Protein AF-A0A9D2PQE5-F1 (afdb_monomer_lite)

Radius of gyration: 21.42 Å; chains: 1; bounding box: 55×35×52 Å

pLDDT: mean 77.92, std 16.73, range [38.91, 97.19]

Foldseek 3Di:
DDWAQQCVPRDIDDDDDDDPDDDPVVVVVRVVVVVVVRVVRNDDPPQLQFDWLQVLLVVVLVVCVVPDDPVVSVVLVVLSVVLCVLLPGGHGPNPDDLVSLVVSLVVVVDDPVVSVVNLVSVVVSNCVRNPPPPCPPSPVVSVPD

InterPro domains:
  IPR011010 DNA breaking-rejoining enzyme, catalytic core [SSF56349] (51-130)

Structure (mmCIF, N/CA/C/O backbone):
data_AF-A0A9D2PQE5-F1
#
_entry.id   AF-A0A9D2PQE5-F1
#
loop_
_atom_site.group_PDB
_atom_site.id
_atom_site.type_symbol
_atom_site.label_atom_id
_atom_site.label_alt_id
_atom_site.label_comp_id
_atom_site.label_asym_id
_atom_site.label_entity_id
_atom_site.label_seq_id
_atom_site.pdbx_PDB_ins_code
_atom_site.Cartn_x
_atom_site.Cartn_y
_atom_site.Cartn_z
_atom_site.occupancy
_atom_site.B_iso_or_equiv
_atom_site.auth_seq_id
_atom_site.auth_comp_id
_atom_site.auth_asym_id
_atom_site.auth_atom_id
_atom_site.pdbx_PDB_model_num
ATOM 1 N N . MET A 1 1 ? -22.478 6.968 32.342 1.00 55.53 1 MET A N 1
ATOM 2 C CA . MET A 1 1 ? -21.047 6.971 31.974 1.00 55.53 1 MET A CA 1
ATOM 3 C C . MET A 1 1 ? -20.654 5.527 31.830 1.00 55.53 1 MET A C 1
ATOM 5 O O . MET A 1 1 ? -20.884 4.786 32.776 1.00 55.53 1 MET A O 1
ATOM 9 N N . GLU A 1 2 ? -20.107 5.141 30.687 1.00 69.50 2 GLU A N 1
ATOM 10 C CA . GLU A 1 2 ? -19.635 3.769 30.481 1.00 69.50 2 GLU A CA 1
ATOM 11 C C . GLU A 1 2 ? -18.152 3.778 30.116 1.00 69.50 2 GLU A C 1
ATOM 13 O O . GLU A 1 2 ? -17.585 4.813 29.739 1.00 69.50 2 GLU A O 1
ATOM 18 N N . GLN A 1 3 ? -17.516 2.631 30.328 1.00 75.62 3 GLN A N 1
ATOM 19 C CA . GLN A 1 3 ? -16.095 2.412 30.098 1.00 75.62 3 GLN A CA 1
ATOM 20 C C . GLN A 1 3 ? -15.921 1.506 28.883 1.00 75.62 3 GLN A C 1
ATOM 22 O O . GLN A 1 3 ? -16.712 0.589 28.680 1.00 75.62 3 GLN A O 1
ATOM 27 N N . TYR A 1 4 ? -14.886 1.765 28.094 1.00 71.56 4 TYR A N 1
ATOM 28 C CA . TYR A 1 4 ? -14.466 0.905 26.998 1.00 71.56 4 TYR A CA 1
ATOM 29 C C . TYR A 1 4 ? -12.956 0.708 27.060 1.00 71.56 4 TYR A C 1
ATOM 31 O O . TYR A 1 4 ? -12.214 1.621 27.437 1.00 71.56 4 TYR A O 1
ATOM 39 N N . GLU A 1 5 ? -12.507 -0.474 26.657 1.00 73.88 5 GLU A N 1
ATOM 40 C CA . GLU A 1 5 ? -11.096 -0.737 26.437 1.00 73.88 5 GLU A CA 1
ATOM 41 C C . GLU A 1 5 ? -10.679 -0.130 25.097 1.00 73.88 5 GLU A C 1
ATOM 43 O O . GLU A 1 5 ? -11.280 -0.392 24.055 1.00 73.88 5 GLU A O 1
ATOM 48 N N . ASP A 1 6 ? -9.677 0.742 25.131 1.00 69.31 6 ASP A N 1
ATOM 49 C CA . ASP A 1 6 ? -9.110 1.334 23.931 1.00 69.31 6 ASP A CA 1
ATOM 50 C C . ASP A 1 6 ? -8.321 0.282 23.155 1.00 69.31 6 ASP A C 1
ATOM 52 O O . ASP A 1 6 ? -7.279 -0.178 23.620 1.00 69.31 6 ASP A O 1
ATOM 56 N N . TYR A 1 7 ? -8.787 -0.051 21.955 1.00 55.91 7 TYR A N 1
ATOM 57 C CA . TYR A 1 7 ? -8.196 -1.111 21.142 1.00 55.91 7 TYR A CA 1
ATOM 58 C C . TYR A 1 7 ? -6.689 -0.928 20.874 1.00 55.91 7 TYR A C 1
ATOM 60 O O . TYR A 1 7 ? -5.929 -1.892 20.841 1.00 55.91 7 TYR A O 1
ATOM 68 N N . MET A 1 8 ? -6.234 0.313 20.680 1.00 43.59 8 MET A N 1
ATOM 69 C CA . MET A 1 8 ? -4.842 0.599 20.316 1.00 43.59 8 MET A CA 1
ATOM 70 C C . MET A 1 8 ? -3.889 0.534 21.511 1.00 43.59 8 MET A C 1
ATOM 72 O O . MET A 1 8 ? -2.680 0.403 21.325 1.00 43.59 8 MET A O 1
ATOM 76 N N . THR A 1 9 ? -4.401 0.694 22.733 1.00 67.06 9 THR A N 1
ATOM 77 C CA . THR A 1 9 ? -3.567 0.852 23.934 1.00 67.06 9 THR A CA 1
ATOM 78 C C . THR A 1 9 ? -3.876 -0.140 25.051 1.00 67.06 9 THR A C 1
ATOM 80 O O . THR A 1 9 ? -3.124 -0.170 26.025 1.00 67.06 9 THR A O 1
ATOM 83 N N . GLY A 1 10 ? -4.963 -0.913 24.955 1.00 66.38 10 GLY A N 1
ATOM 84 C CA . GLY A 1 10 ? -5.454 -1.817 26.005 1.00 66.38 10 GLY A CA 1
ATOM 85 C C . GLY A 1 10 ? -5.877 -1.096 27.292 1.00 66.38 10 GLY A C 1
ATOM 86 O O . GLY A 1 10 ? -6.065 -1.712 28.338 1.00 66.38 10 GLY A O 1
ATOM 87 N N . LYS A 1 11 ? -5.962 0.242 27.271 1.00 75.44 11 LYS A N 1
ATOM 88 C CA . LYS A 1 11 ? -6.273 1.053 28.455 1.00 75.44 11 LYS A CA 1
ATOM 89 C C . LYS A 1 11 ? -7.765 1.328 28.536 1.00 75.44 11 LYS A C 1
ATOM 91 O O . LYS A 1 11 ? -8.387 1.710 27.549 1.00 75.44 11 LYS A O 1
ATOM 96 N N . GLN A 1 12 ? -8.309 1.254 29.747 1.00 77.75 12 GLN A N 1
ATOM 97 C CA . GLN A 1 12 ? -9.693 1.638 30.009 1.00 77.75 12 GLN A CA 1
ATOM 98 C C . GLN A 1 12 ? -9.887 3.153 29.840 1.00 77.75 12 GLN A C 1
ATOM 100 O O . GLN A 1 12 ? -9.202 3.957 30.480 1.00 77.75 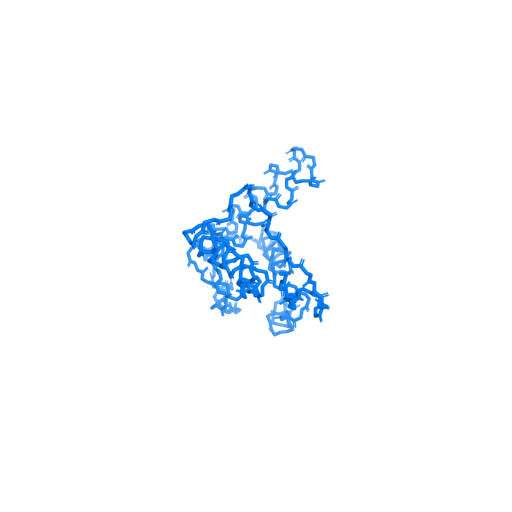12 GLN A O 1
ATOM 105 N N . LYS A 1 13 ? -10.836 3.554 28.991 1.00 78.44 13 LYS A N 1
ATOM 106 C CA . LYS A 1 13 ? -11.227 4.949 28.733 1.00 78.44 13 LYS A CA 1
ATOM 107 C C . LYS A 1 13 ? -12.735 5.134 28.948 1.00 78.44 13 LYS A C 1
ATOM 109 O O . LYS A 1 13 ? -13.509 4.184 28.905 1.00 78.44 13 LYS A O 1
ATOM 114 N N . ARG A 1 14 ? -13.169 6.369 29.238 1.00 78.56 14 ARG A N 1
ATOM 115 C CA . ARG A 1 14 ? -14.569 6.702 29.583 1.00 78.56 14 ARG A CA 1
ATOM 116 C C . ARG A 1 14 ? -15.283 7.424 28.438 1.00 78.56 14 ARG A C 1
ATOM 118 O O . ARG A 1 14 ? -14.686 8.288 27.797 1.00 78.56 14 ARG A O 1
ATOM 125 N N . VAL A 1 15 ? -16.569 7.119 28.231 1.00 68.94 15 VAL A N 1
ATOM 126 C CA . VAL A 1 15 ? -17.480 7.871 27.343 1.00 68.94 15 VAL A CA 1
ATOM 127 C C . VAL A 1 15 ? -18.683 8.382 28.136 1.00 68.94 15 VAL A C 1
ATOM 129 O O . VAL A 1 15 ? -19.267 7.677 28.966 1.00 68.94 15 VAL A O 1
ATOM 132 N N . SER A 1 16 ? -19.068 9.629 27.874 1.00 64.38 16 SER A N 1
ATOM 133 C CA . SER A 1 16 ? -20.286 10.246 28.398 1.00 64.38 16 SER A CA 1
ATOM 134 C C . SER A 1 16 ? -21.010 11.009 27.299 1.00 64.38 16 SER A C 1
ATOM 136 O O . SER A 1 16 ? -20.374 11.734 26.539 1.00 64.38 16 SER A O 1
ATOM 138 N N . VAL A 1 17 ? -22.335 10.894 27.271 1.00 60.66 17 VAL A N 1
ATOM 139 C CA . VAL A 1 17 ? -23.225 11.744 26.473 1.00 60.66 17 VAL A CA 1
ATOM 140 C C . VAL A 1 17 ? -24.053 12.584 27.442 1.00 60.66 17 VAL A C 1
ATOM 142 O O . VAL A 1 17 ? -24.623 12.045 28.393 1.00 60.66 17 VAL A O 1
ATOM 145 N N . THR A 1 18 ? -24.107 13.894 27.211 1.00 58.97 18 THR A N 1
ATOM 146 C CA . THR A 1 18 ? -24.927 14.838 27.982 1.00 58.97 18 THR A CA 1
ATOM 147 C C . THR A 1 18 ? -26.146 15.210 27.141 1.00 58.97 18 THR A C 1
ATOM 149 O O . THR A 1 18 ? -25.992 15.537 25.968 1.00 58.97 18 THR A O 1
ATOM 152 N N . LEU A 1 19 ? -27.352 15.134 27.710 1.00 57.94 19 LEU A N 1
ATOM 153 C CA . LEU A 1 19 ? -28.601 15.491 27.027 1.00 57.94 19 LEU A CA 1
ATOM 154 C C . LEU A 1 19 ? -29.380 16.532 27.833 1.00 57.94 19 LEU A C 1
ATOM 156 O O . LEU A 1 19 ? -29.535 16.383 29.045 1.00 57.94 19 LEU A O 1
ATOM 160 N N . ASP A 1 20 ? -29.939 17.523 27.137 1.00 56.88 20 ASP A N 1
ATOM 161 C CA . ASP A 1 20 ? -30.650 18.664 27.737 1.00 56.88 20 ASP A CA 1
ATOM 162 C C . ASP A 1 20 ? -32.053 18.325 28.277 1.00 56.88 20 ASP A C 1
ATOM 164 O O . ASP A 1 20 ? -32.641 19.105 29.026 1.00 56.88 20 ASP A O 1
ATOM 168 N N . LYS A 1 21 ? -32.626 17.163 27.925 1.00 54.31 21 LYS A N 1
ATOM 169 C CA . LYS A 1 21 ? -33.987 16.764 28.337 1.00 54.31 21 LYS A CA 1
ATOM 170 C C . LYS A 1 21 ? -34.041 15.340 28.890 1.00 54.31 21 LYS A C 1
ATOM 172 O O . LYS A 1 21 ? -33.611 14.384 28.252 1.00 54.31 21 LYS A O 1
ATOM 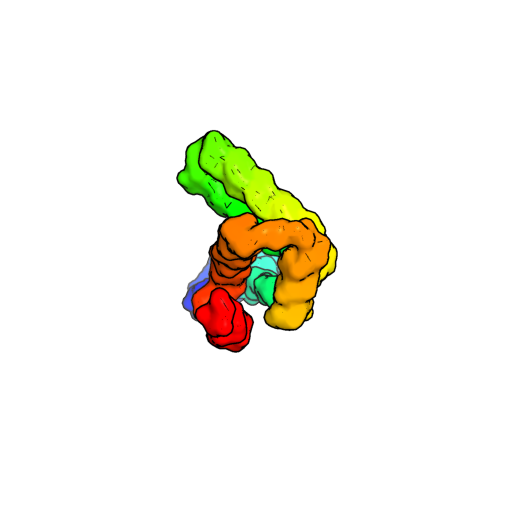177 N N . LYS A 1 22 ? -34.657 15.186 30.069 1.00 57.62 22 LYS A N 1
ATOM 178 C CA . LYS A 1 22 ? -34.850 13.905 30.778 1.00 57.62 22 LYS A CA 1
ATOM 179 C C . LYS A 1 22 ? -36.104 13.150 30.297 1.00 57.62 22 LYS A C 1
ATOM 181 O O . LYS A 1 22 ? -36.981 12.850 31.101 1.00 57.62 22 LYS A O 1
ATOM 186 N N . THR A 1 23 ? -36.219 12.839 29.005 1.00 71.50 23 THR A N 1
ATOM 187 C CA . THR A 1 23 ? -37.324 12.005 28.477 1.00 71.50 23 THR A CA 1
ATOM 188 C C . THR A 1 23 ? -36.877 10.559 28.232 1.00 71.50 23 THR A C 1
ATOM 190 O O . THR A 1 23 ? -35.697 10.289 28.004 1.00 71.50 23 THR A O 1
ATOM 193 N N . ALA A 1 24 ? -37.808 9.598 28.286 1.00 66.25 24 ALA A N 1
ATOM 194 C CA . ALA A 1 24 ? -37.506 8.177 28.058 1.00 66.25 24 ALA A CA 1
ATOM 195 C C . ALA A 1 24 ? -36.940 7.914 26.647 1.00 66.25 24 ALA A C 1
ATOM 197 O O . ALA A 1 24 ? -35.992 7.147 26.494 1.00 66.25 24 ALA A O 1
ATOM 198 N N . ALA A 1 25 ? -37.451 8.628 25.637 1.00 68.31 25 ALA A N 1
ATOM 199 C CA . ALA A 1 25 ? -36.918 8.601 24.276 1.00 68.31 25 ALA A CA 1
ATOM 200 C C . ALA A 1 25 ? -35.470 9.124 24.206 1.00 68.31 25 ALA A C 1
ATOM 202 O O . ALA A 1 25 ? -34.620 8.502 23.575 1.00 68.31 25 ALA A O 1
ATOM 203 N N . ALA A 1 26 ? -35.161 10.214 24.918 1.00 66.44 26 ALA A N 1
ATOM 204 C CA . ALA A 1 26 ? -33.813 10.776 24.977 1.00 66.44 26 ALA A CA 1
ATOM 205 C C . ALA A 1 26 ? -32.813 9.814 25.650 1.00 66.44 26 ALA A C 1
ATOM 207 O O . ALA A 1 26 ? -31.688 9.671 25.179 1.00 66.44 26 ALA A O 1
ATOM 208 N N . LYS A 1 27 ? -33.229 9.076 26.691 1.00 65.38 27 LYS A N 1
ATOM 209 C CA . LYS A 1 27 ? -32.398 8.029 27.318 1.00 65.38 27 LYS A CA 1
ATOM 210 C C . LYS A 1 27 ? -32.067 6.881 26.361 1.00 65.38 27 LYS A C 1
ATOM 212 O O . LYS A 1 27 ? -30.925 6.432 26.347 1.00 65.38 27 LYS A O 1
ATOM 217 N N . LYS A 1 28 ? -33.038 6.429 25.560 1.00 72.25 28 LYS A N 1
ATOM 218 C CA . LYS A 1 28 ? -32.829 5.371 24.559 1.00 72.25 28 LYS A CA 1
ATOM 219 C C . LYS A 1 28 ? -31.823 5.808 23.490 1.00 72.25 28 LYS A C 1
ATOM 221 O O . LYS A 1 28 ? -30.857 5.100 23.241 1.00 72.25 28 LYS A O 1
ATOM 226 N N . ILE A 1 29 ? -31.992 7.019 22.956 1.00 74.06 29 ILE A N 1
ATOM 227 C CA . ILE A 1 29 ? -31.076 7.601 21.963 1.00 74.06 29 ILE A CA 1
ATOM 228 C C . ILE A 1 29 ? -29.663 7.771 22.544 1.00 74.06 29 ILE A C 1
ATOM 230 O O . ILE A 1 29 ? -28.681 7.496 21.857 1.00 74.06 29 ILE A O 1
ATOM 234 N N . ALA A 1 30 ? -29.535 8.184 23.811 1.00 67.19 30 ALA A N 1
ATOM 235 C CA . ALA A 1 30 ? -28.236 8.247 24.487 1.00 67.19 30 ALA A CA 1
ATOM 236 C C . ALA A 1 30 ? -27.575 6.873 24.612 1.00 67.19 30 ALA A C 1
ATOM 238 O O . ALA A 1 30 ? -26.386 6.769 24.330 1.00 67.19 30 ALA A O 1
ATOM 239 N N . ALA A 1 31 ? -28.322 5.843 25.018 1.00 72.69 31 ALA A N 1
ATOM 240 C CA . ALA A 1 31 ? -27.794 4.488 25.152 1.00 72.69 31 ALA A CA 1
ATOM 241 C C . ALA A 1 31 ? -27.320 3.933 23.799 1.00 72.69 31 ALA A C 1
ATOM 243 O O . ALA A 1 31 ? -26.193 3.462 23.697 1.00 72.69 31 ALA A O 1
ATOM 244 N N . GLU A 1 32 ? -28.122 4.085 22.742 1.00 79.00 32 GLU A N 1
ATOM 245 C CA . GLU A 1 32 ? -27.759 3.668 21.378 1.00 79.00 32 GLU A CA 1
ATOM 246 C C . GLU A 1 32 ? -26.539 4.433 20.845 1.00 79.00 32 GLU A C 1
ATOM 248 O O . GLU A 1 32 ? -25.622 3.847 20.272 1.00 79.00 32 GLU A O 1
ATOM 253 N N . THR A 1 33 ? -26.488 5.749 21.075 1.00 73.94 33 THR A N 1
ATOM 254 C CA . THR A 1 33 ? -25.347 6.584 20.669 1.00 73.94 33 THR A CA 1
ATOM 255 C C . THR A 1 33 ? -24.074 6.155 21.385 1.00 73.94 33 THR A C 1
ATOM 257 O O . THR A 1 33 ? -23.013 6.079 20.772 1.00 73.94 33 THR A O 1
ATOM 260 N N . LEU A 1 34 ? -24.177 5.865 22.677 1.00 73.75 34 LEU A N 1
ATOM 261 C CA . LEU A 1 34 ? -23.050 5.481 23.504 1.00 73.75 34 LEU A CA 1
ATOM 262 C C . LEU A 1 34 ? -22.554 4.070 23.157 1.00 73.75 34 LEU A C 1
ATOM 264 O O . LEU A 1 34 ? -21.349 3.895 23.010 1.00 73.75 34 LEU A O 1
ATOM 268 N N . MET A 1 35 ? -23.458 3.118 22.906 1.00 72.62 35 MET A N 1
ATOM 269 C CA . MET A 1 35 ? -23.120 1.786 22.388 1.00 72.62 35 MET A CA 1
ATOM 270 C C . MET A 1 35 ? -22.384 1.869 21.050 1.00 72.62 35 MET A C 1
ATOM 272 O O . MET A 1 35 ? -21.320 1.276 20.915 1.00 72.62 35 MET A O 1
ATOM 276 N N . ARG A 1 36 ? -22.867 2.682 20.101 1.00 73.19 36 ARG A N 1
ATOM 277 C CA . ARG A 1 36 ? -22.179 2.896 18.817 1.00 73.19 36 ARG A CA 1
ATOM 278 C C . ARG A 1 36 ? -20.780 3.494 18.998 1.00 73.19 36 ARG A C 1
ATOM 280 O O . ARG A 1 36 ? -19.831 3.036 18.377 1.00 73.19 36 ARG A O 1
ATOM 287 N N . MET A 1 37 ? -20.629 4.490 19.877 1.00 68.94 37 MET A N 1
ATOM 288 C CA . MET A 1 37 ? -19.321 5.095 20.178 1.00 68.94 37 MET A CA 1
ATOM 289 C C . MET A 1 37 ? -18.357 4.117 20.861 1.00 68.94 37 MET A C 1
ATOM 291 O O . MET A 1 37 ? -17.145 4.259 20.712 1.00 68.94 37 MET A O 1
ATOM 295 N N . ILE A 1 38 ? -18.874 3.175 21.651 1.00 67.44 38 ILE A N 1
ATOM 296 C CA . ILE A 1 38 ? -18.084 2.108 22.272 1.00 67.44 38 ILE A CA 1
ATOM 297 C C . ILE A 1 38 ? -17.652 1.109 21.201 1.00 67.44 38 ILE A C 1
ATOM 299 O O . ILE A 1 38 ? -16.465 0.817 21.107 1.00 67.44 38 ILE A O 1
ATOM 303 N N . GLU A 1 39 ? -18.581 0.660 20.360 1.00 70.44 39 GLU A N 1
ATOM 304 C CA . GLU A 1 39 ? -18.335 -0.311 19.296 1.00 70.44 39 GLU A CA 1
ATOM 305 C C . GLU A 1 39 ? -17.280 0.200 18.307 1.00 70.44 39 GLU A C 1
ATOM 307 O O . GLU A 1 39 ? -16.272 -0.469 18.112 1.00 70.44 39 GLU A O 1
ATOM 312 N N . GLU A 1 40 ? -17.407 1.441 17.819 1.00 66.19 40 GLU A N 1
ATOM 313 C CA . GLU A 1 40 ? -16.423 2.095 16.936 1.00 66.19 40 GLU A CA 1
ATOM 314 C C . GLU A 1 40 ? -15.008 2.173 17.539 1.00 66.19 40 GLU A C 1
ATOM 316 O O . GLU A 1 40 ? -14.015 2.156 16.809 1.00 66.19 40 GLU A O 1
ATOM 321 N N . ARG A 1 41 ? -14.896 2.285 18.870 1.00 63.59 41 ARG A N 1
ATOM 322 C CA . ARG A 1 41 ? -13.616 2.444 19.585 1.00 63.59 41 ARG A CA 1
ATOM 323 C C . ARG A 1 41 ? -13.029 1.132 20.109 1.00 63.59 41 ARG A C 1
ATOM 325 O O . ARG A 1 41 ? -11.832 1.090 20.397 1.00 63.59 41 ARG A O 1
ATOM 332 N N . GLN A 1 42 ? -13.862 0.103 20.260 1.00 59.03 42 GLN A N 1
ATOM 333 C CA . GLN A 1 42 ? -13.469 -1.262 20.610 1.00 59.03 42 GLN A CA 1
ATOM 334 C C . GLN A 1 42 ? -13.151 -2.100 19.372 1.00 59.03 42 GLN A C 1
ATOM 336 O O . GLN A 1 42 ? -12.361 -3.040 19.465 1.00 59.03 42 GLN A O 1
ATOM 341 N N . THR A 1 43 ? -13.712 -1.769 18.206 1.00 54.50 43 THR A N 1
ATOM 342 C CA . THR A 1 43 ? -13.289 -2.406 16.962 1.00 54.50 43 THR A CA 1
ATOM 343 C C . THR A 1 43 ? -11.835 -2.082 16.667 1.00 54.50 43 THR A C 1
ATOM 345 O O . THR A 1 43 ? -11.433 -0.920 16.572 1.00 54.50 43 THR A O 1
ATOM 348 N N . ALA A 1 44 ? -11.064 -3.145 16.449 1.00 52.25 44 ALA A N 1
ATOM 349 C CA . ALA A 1 44 ? -9.807 -3.075 15.732 1.00 52.25 44 ALA A CA 1
ATOM 350 C C . ALA A 1 44 ? -9.963 -2.216 14.471 1.00 52.25 44 ALA A C 1
ATOM 352 O O . ALA A 1 44 ? -10.981 -2.363 13.783 1.00 52.25 44 ALA A O 1
ATOM 353 N N . PRO A 1 45 ? -8.967 -1.394 14.072 1.00 54.78 45 PRO A N 1
ATOM 354 C CA . PRO A 1 45 ? -8.823 -1.067 12.666 1.00 54.78 45 PRO A CA 1
ATOM 355 C C . PRO A 1 45 ? -8.972 -2.386 11.905 1.00 54.78 45 PRO A C 1
ATOM 357 O O . PRO A 1 45 ? -8.340 -3.364 12.321 1.00 54.78 45 PRO A O 1
ATOM 360 N N . PRO A 1 46 ? -9.824 -2.450 10.862 1.00 52.94 46 PRO A N 1
ATOM 361 C CA . PRO A 1 46 ? -10.010 -3.681 10.106 1.00 52.94 46 PRO A CA 1
ATOM 362 C C . PRO A 1 46 ? -8.629 -4.240 9.810 1.00 52.94 46 PRO A C 1
ATOM 364 O O . PRO A 1 46 ? -7.771 -3.464 9.364 1.00 52.94 46 PRO A O 1
ATOM 367 N N . GLU A 1 47 ? -8.394 -5.518 10.144 1.00 55.62 47 GLU A N 1
ATOM 368 C CA . GLU A 1 47 ? -7.083 -6.115 9.921 1.00 55.62 47 GLU A CA 1
ATOM 369 C C . GLU A 1 47 ? -6.656 -5.732 8.506 1.00 55.62 47 GLU A C 1
ATOM 371 O O . GLU A 1 47 ? -7.401 -5.913 7.542 1.00 55.62 47 GLU A O 1
ATOM 376 N N . ILE A 1 48 ? -5.471 -5.142 8.372 1.00 55.59 48 ILE A N 1
ATOM 377 C CA . ILE A 1 48 ? -4.982 -4.661 7.074 1.00 55.59 48 ILE A CA 1
ATOM 378 C C . ILE A 1 48 ? -4.812 -5.843 6.095 1.00 55.59 48 ILE A C 1
ATOM 380 O O . ILE A 1 48 ? -4.725 -5.647 4.887 1.00 55.59 48 ILE A O 1
ATOM 384 N N . SER A 1 49 ? -4.877 -7.078 6.604 1.00 56.03 49 SER A N 1
ATOM 385 C CA . SER A 1 49 ? -5.057 -8.310 5.839 1.00 56.03 49 SER A CA 1
ATOM 386 C C . SER A 1 49 ? -6.312 -8.272 4.943 1.00 56.03 49 SER A C 1
ATOM 388 O O . SER A 1 49 ? -6.267 -8.757 3.817 1.00 56.03 49 SER A O 1
ATOM 390 N N . ALA A 1 50 ? -7.411 -7.628 5.352 1.00 70.00 50 ALA A N 1
ATOM 391 C CA . ALA A 1 50 ? -8.693 -7.733 4.661 1.00 70.00 50 ALA A CA 1
ATOM 392 C C . ALA A 1 50 ? -8.992 -6.666 3.597 1.00 70.00 50 ALA A C 1
ATOM 394 O O . ALA A 1 50 ? -10.062 -6.720 2.982 1.00 70.00 50 ALA A O 1
ATOM 395 N N . ILE A 1 51 ? -8.082 -5.718 3.361 1.00 85.56 51 ILE A N 1
ATOM 396 C CA . ILE A 1 51 ? -8.306 -4.601 2.431 1.00 85.56 51 ILE A CA 1
ATOM 397 C C . ILE A 1 51 ? -7.781 -4.897 1.021 1.00 85.56 51 ILE A C 1
ATOM 399 O O . ILE A 1 51 ? -6.900 -5.742 0.825 1.00 85.56 51 ILE A O 1
ATOM 403 N N . SER A 1 52 ? -8.308 -4.182 0.024 1.00 91.06 52 SER A N 1
ATOM 404 C CA . SER A 1 52 ? -7.765 -4.226 -1.337 1.00 91.06 52 SER A CA 1
ATOM 405 C C . SER A 1 52 ? -6.445 -3.449 -1.447 1.00 91.06 52 SER A C 1
ATOM 407 O O . SER A 1 52 ? -6.144 -2.565 -0.637 1.00 91.06 52 SER A O 1
ATOM 409 N N . VAL A 1 53 ? -5.654 -3.730 -2.483 1.00 91.56 53 VAL A N 1
ATOM 410 C CA . VAL A 1 53 ? -4.446 -2.956 -2.818 1.00 91.56 53 VAL A CA 1
ATOM 411 C C . VAL A 1 53 ? -4.794 -1.487 -3.070 1.00 91.56 53 VAL A C 1
ATOM 413 O O . VAL A 1 53 ? -4.031 -0.602 -2.677 1.00 91.56 53 VAL A O 1
ATOM 416 N N . ASN A 1 54 ? -5.954 -1.210 -3.674 1.00 94.81 54 ASN A N 1
ATOM 417 C CA . ASN A 1 54 ? -6.462 0.148 -3.853 1.00 94.81 54 ASN A CA 1
ATOM 418 C C . ASN A 1 54 ? -6.672 0.876 -2.525 1.00 94.81 54 ASN A C 1
ATOM 420 O O . ASN A 1 54 ? -6.251 2.025 -2.379 1.00 94.81 54 ASN A O 1
ATOM 424 N N . ASP A 1 55 ? -7.283 0.207 -1.551 1.00 92.00 55 ASP A N 1
ATOM 425 C CA . ASP A 1 55 ? -7.550 0.799 -0.241 1.00 92.00 55 ASP A CA 1
ATOM 426 C C . ASP A 1 55 ? -6.250 1.043 0.522 1.00 92.00 55 ASP A C 1
ATOM 428 O O . ASP A 1 55 ? -6.065 2.113 1.107 1.00 92.00 55 ASP A O 1
ATOM 432 N N . LEU A 1 56 ? -5.313 0.090 0.464 1.00 91.88 56 LEU A N 1
ATOM 433 C CA . LEU A 1 56 ? -3.980 0.244 1.043 1.00 91.88 56 LEU A CA 1
ATOM 434 C C . LEU A 1 56 ? -3.265 1.469 0.459 1.00 91.88 56 LEU A C 1
ATOM 436 O O . LEU A 1 56 ? -2.770 2.319 1.202 1.00 91.88 56 LEU A O 1
ATOM 440 N N . ILE A 1 57 ? -3.232 1.581 -0.870 1.00 94.81 57 ILE A N 1
ATOM 441 C CA . ILE A 1 57 ? -2.564 2.687 -1.560 1.00 94.81 57 ILE A CA 1
ATOM 442 C C . ILE A 1 57 ? -3.261 4.021 -1.296 1.00 94.81 57 ILE A C 1
ATOM 444 O O . ILE A 1 57 ? -2.580 5.023 -1.089 1.00 94.81 57 ILE A O 1
ATOM 448 N N . SER A 1 58 ? -4.590 4.051 -1.241 1.00 95.06 58 SER A N 1
ATOM 449 C CA . SER A 1 58 ? -5.350 5.265 -0.924 1.00 95.06 58 SER A CA 1
ATOM 450 C C . SER A 1 58 ? -5.027 5.774 0.481 1.00 95.06 58 SER A C 1
ATOM 452 O O . SER A 1 58 ? -4.753 6.963 0.661 1.00 95.06 58 SER A O 1
ATOM 454 N N . LYS A 1 59 ? -4.972 4.871 1.470 1.00 92.56 59 LYS A N 1
ATOM 455 C CA . LYS A 1 59 ? -4.568 5.202 2.845 1.00 92.56 59 LYS A CA 1
ATOM 456 C C . LYS A 1 59 ? -3.115 5.682 2.905 1.00 92.56 59 LYS A C 1
ATOM 458 O O . LYS A 1 59 ? -2.838 6.690 3.556 1.00 92.56 59 LYS A O 1
ATOM 463 N N . TYR A 1 60 ? -2.210 5.020 2.182 1.00 93.62 60 TYR A N 1
ATOM 464 C CA . TYR A 1 60 ? -0.809 5.435 2.081 1.00 93.62 60 TYR A CA 1
ATOM 465 C C . TYR A 1 60 ? -0.683 6.837 1.473 1.00 93.62 60 TYR A C 1
ATOM 467 O O . TYR A 1 60 ? -0.029 7.704 2.044 1.00 93.62 60 TYR A O 1
ATOM 475 N N . LEU A 1 61 ? -1.350 7.108 0.350 1.00 95.62 61 LEU A N 1
ATOM 476 C CA . LEU A 1 61 ? -1.313 8.415 -0.308 1.00 95.62 61 LEU A CA 1
ATOM 477 C C . LEU A 1 61 ? -1.886 9.521 0.580 1.00 95.62 61 LEU A C 1
ATOM 479 O O . LEU A 1 61 ? -1.290 10.594 0.663 1.00 95.62 61 LEU A O 1
ATOM 483 N N . ALA A 1 62 ? -2.982 9.258 1.295 1.00 94.38 62 ALA A N 1
ATOM 484 C CA . ALA A 1 62 ? -3.529 10.203 2.264 1.00 94.38 62 ALA A CA 1
ATOM 485 C C . ALA A 1 62 ? -2.498 10.570 3.346 1.00 94.38 62 ALA A C 1
ATOM 487 O O . ALA A 1 62 ? -2.345 11.749 3.663 1.00 94.38 62 ALA A O 1
ATOM 488 N N . SER A 1 63 ? -1.731 9.592 3.846 1.00 92.19 63 SER A N 1
ATOM 489 C CA . SER A 1 63 ? -0.664 9.848 4.821 1.00 92.19 63 SER A CA 1
ATOM 490 C C . SER A 1 63 ? 0.500 10.630 4.208 1.00 92.19 63 SER A C 1
ATOM 492 O O . SER A 1 63 ? 1.006 11.571 4.814 1.00 92.19 63 SER A O 1
ATOM 494 N N . GLN A 1 64 ? 0.924 10.276 2.992 1.00 93.69 64 GLN A N 1
ATOM 495 C CA . GLN A 1 64 ? 2.032 10.949 2.313 1.00 93.69 64 GLN A CA 1
ATOM 496 C C . GLN A 1 64 ? 1.703 12.412 2.003 1.00 93.69 64 GLN A C 1
ATOM 498 O O . GLN A 1 64 ? 2.579 13.268 2.109 1.00 93.69 64 GLN A O 1
ATOM 503 N N . LYS A 1 65 ? 0.444 12.724 1.675 1.00 94.50 65 LYS A N 1
ATOM 504 C CA . LYS A 1 65 ? -0.010 14.094 1.391 1.00 94.50 65 LYS A CA 1
ATOM 505 C C . LYS A 1 65 ? 0.176 15.047 2.575 1.00 94.50 65 LYS A C 1
ATOM 507 O O . LYS A 1 65 ? 0.350 16.240 2.360 1.00 94.50 65 LYS A O 1
ATOM 512 N N . MET A 1 66 ? 0.150 14.531 3.805 1.00 91.75 66 MET A N 1
ATOM 513 C CA . MET A 1 66 ? 0.338 15.329 5.021 1.00 91.75 66 MET A CA 1
ATOM 514 C C . MET A 1 66 ? 1.809 15.665 5.297 1.00 91.75 66 MET A C 1
ATOM 516 O O . MET A 1 66 ? 2.090 16.646 5.977 1.00 91.75 66 MET A O 1
ATOM 520 N N . VAL A 1 67 ? 2.743 14.850 4.797 1.00 91.06 67 VAL A N 1
ATOM 521 C CA . VAL A 1 67 ? 4.167 14.916 5.177 1.00 91.06 67 VAL A CA 1
ATOM 522 C C . VAL A 1 67 ? 5.052 15.407 4.029 1.00 91.06 67 VAL A C 1
ATOM 524 O O . VAL A 1 67 ? 6.103 16.005 4.255 1.00 91.06 67 VAL A O 1
ATOM 527 N N . LEU A 1 68 ? 4.652 15.163 2.780 1.00 93.12 68 LEU A N 1
ATOM 528 C CA . LEU A 1 68 ? 5.456 15.484 1.606 1.00 93.12 68 LEU A CA 1
ATOM 529 C C . LEU A 1 68 ? 5.108 16.849 1.011 1.00 93.12 68 LEU A C 1
ATOM 531 O O . LEU A 1 68 ? 3.955 17.273 0.973 1.00 93.12 68 LEU A O 1
ATOM 535 N N . LYS A 1 69 ? 6.122 17.494 0.425 1.00 96.19 69 LYS A N 1
ATOM 536 C CA . LYS A 1 69 ? 5.929 18.661 -0.445 1.00 96.19 69 LYS A CA 1
ATOM 537 C C . LYS A 1 69 ? 5.107 18.275 -1.690 1.00 96.19 69 LYS A C 1
ATOM 539 O O . LYS A 1 69 ? 5.233 17.138 -2.156 1.00 96.19 69 LYS A O 1
ATOM 544 N N . PRO A 1 70 ? 4.351 19.210 -2.299 1.00 96.06 70 PRO A N 1
ATOM 545 C CA . PRO A 1 70 ? 3.467 18.907 -3.430 1.00 96.06 70 PRO A CA 1
ATOM 546 C C . PRO A 1 70 ? 4.147 18.216 -4.622 1.00 96.06 70 PRO A C 1
ATOM 548 O O . PRO A 1 70 ? 3.615 17.247 -5.160 1.00 96.06 70 PRO A O 1
ATOM 551 N N . SER A 1 71 ? 5.346 18.657 -5.016 1.00 96.69 71 SER A N 1
ATOM 552 C CA . SER A 1 71 ? 6.094 18.048 -6.126 1.00 96.69 71 SER A CA 1
ATOM 553 C C . SER A 1 71 ? 6.492 16.598 -5.833 1.00 96.69 71 SER A C 1
ATOM 555 O O . SER A 1 71 ? 6.329 15.721 -6.682 1.00 96.69 71 SER A O 1
ATOM 557 N N . THR A 1 72 ? 6.951 16.319 -4.612 1.00 96.12 72 THR A N 1
ATOM 558 C CA . THR A 1 72 ? 7.293 14.965 -4.164 1.00 96.12 72 THR A CA 1
ATOM 559 C C . THR A 1 72 ? 6.053 14.081 -4.079 1.00 96.12 72 THR A C 1
ATOM 561 O O . THR A 1 72 ? 6.090 12.935 -4.527 1.00 96.12 72 THR A O 1
ATOM 564 N N . TYR A 1 73 ? 4.942 14.612 -3.559 1.00 97.00 73 TYR A N 1
ATOM 565 C CA . TYR A 1 73 ? 3.670 13.897 -3.506 1.00 97.00 73 TYR A CA 1
ATOM 566 C C . TYR A 1 73 ? 3.203 13.472 -4.902 1.00 97.00 73 TYR A C 1
ATOM 568 O O . TYR A 1 73 ? 2.848 12.311 -5.087 1.00 97.00 73 TYR A O 1
ATOM 576 N N . ASN A 1 74 ? 3.273 14.362 -5.897 1.00 97.19 74 ASN A N 1
ATOM 577 C CA . ASN A 1 74 ? 2.887 14.036 -7.273 1.00 97.19 74 ASN A CA 1
ATOM 578 C C . ASN A 1 74 ? 3.703 12.860 -7.826 1.00 97.19 74 ASN A C 1
ATOM 580 O O . ASN A 1 74 ? 3.139 11.915 -8.379 1.00 97.19 74 ASN A O 1
ATOM 584 N N . SER A 1 75 ? 5.020 12.860 -7.614 1.00 94.25 75 SER A N 1
ATOM 585 C CA . SER A 1 75 ? 5.881 11.737 -8.002 1.00 94.25 75 SER A CA 1
ATOM 586 C C . SER A 1 75 ? 5.484 10.433 -7.302 1.00 94.25 75 SER A C 1
ATOM 588 O O . SER A 1 75 ? 5.395 9.387 -7.947 1.00 94.25 75 SER A O 1
ATOM 590 N N . VAL A 1 76 ? 5.195 10.480 -5.998 1.00 94.94 76 VAL A N 1
ATOM 591 C CA . VAL A 1 76 ? 4.733 9.309 -5.234 1.00 94.94 76 VAL A CA 1
ATOM 592 C C . VAL A 1 76 ? 3.371 8.817 -5.730 1.00 94.94 76 VAL A C 1
ATOM 594 O O . VAL A 1 76 ? 3.180 7.610 -5.874 1.00 94.94 76 VAL A O 1
ATOM 597 N N . PHE A 1 77 ? 2.453 9.723 -6.062 1.00 96.94 77 PHE A N 1
ATOM 598 C CA . PHE A 1 77 ? 1.139 9.410 -6.621 1.00 96.94 77 PHE A CA 1
ATOM 599 C C . PHE A 1 77 ? 1.248 8.627 -7.935 1.00 96.94 77 PHE A C 1
ATOM 601 O O . PHE A 1 77 ? 0.656 7.554 -8.067 1.00 96.94 77 PHE A O 1
ATOM 608 N N . TYR A 1 78 ? 2.071 9.085 -8.884 1.00 96.38 78 TYR A N 1
ATOM 609 C CA . TYR A 1 78 ? 2.283 8.366 -10.147 1.00 96.38 78 TYR A CA 1
ATOM 610 C C . TYR A 1 78 ? 2.935 6.992 -9.952 1.00 96.38 78 TYR A C 1
ATOM 612 O O . TYR A 1 78 ? 2.570 6.020 -10.623 1.00 96.38 78 TYR A O 1
ATOM 620 N N . GLN A 1 79 ? 3.865 6.879 -9.003 1.00 94.25 79 GLN A N 1
ATOM 621 C CA . GLN A 1 79 ? 4.473 5.595 -8.653 1.00 94.25 79 GLN A CA 1
ATOM 622 C C . GLN A 1 79 ? 3.445 4.634 -8.039 1.00 94.25 79 GLN A C 1
ATOM 624 O O . GLN A 1 79 ? 3.411 3.462 -8.409 1.00 94.25 79 GLN A O 1
ATOM 629 N N . CYS A 1 80 ? 2.556 5.118 -7.172 1.00 96.19 80 CYS A N 1
ATOM 630 C CA . CYS A 1 80 ? 1.480 4.308 -6.598 1.00 96.19 80 CYS A CA 1
ATOM 631 C C . CYS A 1 80 ? 0.472 3.847 -7.661 1.00 96.19 80 CYS A C 1
ATOM 633 O O . CYS A 1 80 ? 0.085 2.681 -7.676 1.00 96.19 80 CYS A O 1
ATOM 635 N N . ASN A 1 81 ? 0.118 4.707 -8.618 1.00 96.31 81 ASN A N 1
ATOM 636 C CA . ASN A 1 81 ? -0.732 4.318 -9.750 1.00 96.31 81 ASN A CA 1
ATOM 637 C C . ASN A 1 81 ? -0.074 3.264 -10.647 1.00 96.31 81 ASN A C 1
ATOM 639 O O . ASN A 1 81 ? -0.752 2.400 -11.204 1.00 96.31 81 ASN A O 1
ATOM 643 N N . THR A 1 82 ? 1.253 3.302 -10.766 1.00 95.94 82 THR A N 1
ATOM 644 C CA . THR A 1 82 ? 2.009 2.251 -11.454 1.00 95.94 82 THR A CA 1
ATOM 645 C C . THR A 1 82 ? 1.888 0.922 -10.710 1.00 95.94 82 THR A C 1
ATOM 647 O O . THR A 1 82 ? 1.606 -0.096 -11.336 1.00 95.94 82 THR A O 1
ATOM 650 N N . VAL A 1 83 ? 2.017 0.928 -9.379 1.00 95.31 83 VAL A N 1
ATOM 651 C CA . VAL A 1 83 ? 1.806 -0.271 -8.551 1.00 95.31 83 VAL A CA 1
ATOM 652 C C . VAL A 1 83 ? 0.393 -0.831 -8.740 1.00 95.31 83 VAL A C 1
ATOM 654 O O . VAL A 1 83 ? 0.254 -2.026 -8.991 1.00 95.31 83 VAL A O 1
ATOM 657 N N . LEU A 1 84 ? -0.640 0.019 -8.708 1.00 95.62 84 LEU A N 1
ATOM 658 C CA . LEU A 1 84 ? -2.030 -0.401 -8.933 1.00 95.62 84 LEU A CA 1
ATOM 659 C C . LEU A 1 84 ? -2.229 -1.066 -10.295 1.00 95.62 84 LEU A C 1
ATOM 661 O O . LEU A 1 84 ? -2.921 -2.076 -10.387 1.00 95.62 84 LEU A O 1
ATOM 665 N N . ARG A 1 85 ? -1.609 -0.525 -11.348 1.00 95.88 85 ARG A N 1
ATOM 666 C CA . ARG A 1 85 ? -1.703 -1.087 -12.701 1.00 95.88 85 ARG A CA 1
ATOM 667 C C . ARG A 1 85 ? -1.028 -2.453 -12.816 1.00 95.88 85 ARG A C 1
ATOM 669 O O . ARG A 1 85 ? -1.512 -3.296 -13.560 1.00 95.88 85 ARG A O 1
ATOM 676 N N . VAL A 1 86 ? 0.087 -2.657 -12.114 1.00 94.88 86 VAL A N 1
ATOM 677 C CA . VAL A 1 86 ? 0.875 -3.897 -12.201 1.00 94.88 86 VAL A CA 1
ATOM 678 C C . VAL A 1 86 ? 0.296 -5.006 -11.325 1.00 94.88 86 VAL A C 1
ATOM 680 O O . VAL A 1 86 ? 0.208 -6.146 -11.773 1.00 94.88 86 VAL A O 1
ATOM 683 N N . ILE A 1 87 ? -0.100 -4.686 -10.092 1.00 92.62 87 ILE A N 1
ATOM 684 C CA . ILE A 1 87 ? -0.627 -5.666 -9.130 1.00 92.62 87 ILE A CA 1
ATOM 685 C C . ILE A 1 87 ? -2.128 -5.895 -9.328 1.00 92.62 87 ILE A C 1
ATOM 687 O O . ILE A 1 87 ? -2.598 -7.003 -9.105 1.00 92.62 87 ILE A O 1
ATOM 691 N N . GLY A 1 88 ? -2.877 -4.882 -9.758 1.00 92.75 88 GLY A N 1
ATOM 692 C CA . GLY A 1 88 ? -4.336 -4.907 -9.802 1.00 92.75 88 GLY A CA 1
ATOM 693 C C . GLY A 1 88 ? -4.947 -4.256 -8.561 1.00 92.75 88 GLY A C 1
ATOM 694 O O . GLY A 1 88 ? -4.553 -4.529 -7.429 1.00 92.75 88 GLY A O 1
ATOM 695 N N . LYS A 1 89 ? -5.923 -3.373 -8.789 1.00 93.50 89 LYS A N 1
ATOM 696 C CA . LYS A 1 89 ? -6.547 -2.537 -7.752 1.00 93.50 89 LYS A CA 1
ATOM 697 C C . LYS A 1 89 ? -7.407 -3.343 -6.761 1.00 93.50 89 LYS A C 1
ATOM 699 O O . LYS A 1 89 ? -7.366 -3.067 -5.567 1.00 93.50 89 LYS A O 1
ATOM 704 N N . ASP A 1 90 ? -8.126 -4.353 -7.256 1.00 92.94 90 ASP A N 1
ATOM 705 C CA . ASP A 1 90 ? -9.135 -5.114 -6.499 1.00 92.94 90 ASP A CA 1
ATOM 706 C C . ASP A 1 90 ? -8.547 -6.347 -5.790 1.00 92.94 90 ASP A C 1
ATOM 708 O O . ASP A 1 90 ? -9.246 -7.060 -5.070 1.00 92.94 90 ASP A O 1
ATOM 712 N N . ILE A 1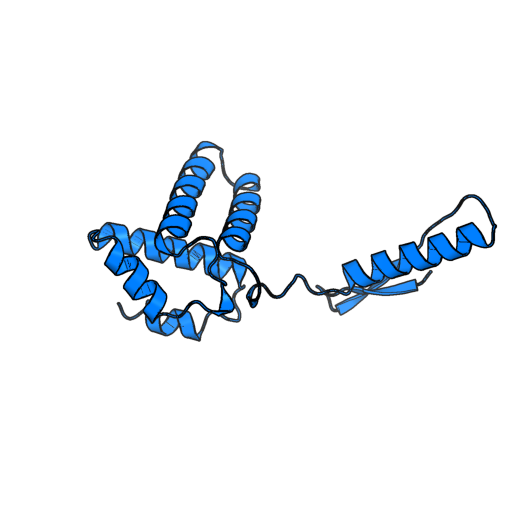 91 ? -7.251 -6.616 -5.984 1.00 90.19 91 ILE A N 1
ATOM 713 C CA . ILE A 1 91 ? -6.560 -7.716 -5.311 1.00 90.19 91 ILE A CA 1
ATOM 714 C C . ILE A 1 91 ? -6.523 -7.437 -3.813 1.00 90.19 91 ILE A C 1
ATOM 716 O O . ILE A 1 91 ? -6.215 -6.325 -3.387 1.00 90.19 91 ILE A O 1
ATOM 720 N N . ARG A 1 92 ? -6.816 -8.453 -3.005 1.00 87.88 92 ARG A N 1
ATOM 721 C CA . ARG A 1 92 ? -6.708 -8.355 -1.549 1.00 87.88 92 ARG A CA 1
ATOM 722 C C . ARG A 1 92 ? -5.268 -8.529 -1.092 1.00 87.88 92 ARG A C 1
ATOM 724 O O . ARG A 1 92 ? -4.562 -9.402 -1.598 1.00 87.88 92 ARG A O 1
ATOM 731 N N . VAL A 1 93 ? -4.853 -7.730 -0.114 1.00 84.69 93 VAL A N 1
ATOM 732 C CA . VAL A 1 93 ? -3.473 -7.722 0.392 1.00 84.69 93 VAL A CA 1
ATOM 733 C C . VAL A 1 93 ? -3.087 -9.070 1.021 1.00 84.69 93 VAL A C 1
ATOM 735 O O . VAL A 1 93 ? -1.999 -9.566 0.736 1.00 84.69 93 VAL A O 1
ATOM 738 N N . ASP A 1 94 ? -3.984 -9.713 1.779 1.00 79.94 94 ASP A N 1
ATOM 739 C CA . ASP A 1 94 ? -3.783 -11.049 2.381 1.00 79.94 94 ASP A CA 1
ATOM 740 C C . ASP A 1 94 ? -3.617 -12.201 1.380 1.00 79.94 94 ASP A C 1
ATOM 742 O O . ASP A 1 94 ? -3.121 -13.266 1.744 1.00 79.94 94 ASP A O 1
ATOM 746 N N . ARG A 1 95 ? -4.038 -12.027 0.124 1.00 83.38 95 ARG A N 1
ATOM 747 C CA . ARG A 1 95 ? -3.951 -13.067 -0.918 1.00 83.38 95 ARG A CA 1
ATOM 748 C C . ARG A 1 95 ? -2.731 -12.920 -1.818 1.00 83.38 95 ARG A C 1
ATOM 750 O O . ARG A 1 95 ? -2.519 -13.759 -2.694 1.00 83.38 95 ARG A O 1
ATOM 757 N N . ILE A 1 96 ? -1.927 -11.875 -1.631 1.00 85.06 96 ILE A N 1
ATOM 758 C CA . ILE A 1 96 ? -0.745 -11.644 -2.458 1.00 85.06 96 ILE A CA 1
ATOM 759 C C . ILE A 1 96 ? 0.348 -12.642 -2.088 1.00 85.06 96 ILE A C 1
ATOM 761 O O . ILE A 1 96 ? 0.885 -12.641 -0.984 1.00 85.06 96 ILE A O 1
ATOM 765 N N . THR A 1 97 ? 0.716 -13.470 -3.062 1.00 82.56 97 THR A N 1
ATOM 766 C CA . THR A 1 97 ? 1.837 -14.402 -2.952 1.00 82.56 97 THR A CA 1
ATOM 767 C C . THR A 1 97 ? 3.078 -13.845 -3.642 1.00 82.56 97 THR A C 1
ATOM 769 O O . THR A 1 97 ? 3.007 -13.000 -4.540 1.00 82.56 97 THR A O 1
ATOM 772 N N . ALA A 1 98 ? 4.246 -14.362 -3.263 1.00 82.19 98 ALA A N 1
ATOM 773 C CA . ALA A 1 98 ? 5.500 -13.973 -3.896 1.00 82.19 98 ALA A CA 1
ATOM 774 C C . ALA A 1 98 ? 5.538 -14.350 -5.391 1.00 82.19 98 ALA A C 1
ATOM 776 O O . ALA A 1 98 ? 6.027 -13.574 -6.215 1.00 82.19 98 ALA A O 1
ATOM 777 N N . ASN A 1 99 ? 4.944 -15.495 -5.757 1.00 84.69 99 ASN A N 1
ATOM 778 C CA . ASN A 1 99 ? 4.829 -15.905 -7.153 1.00 84.69 99 ASN A CA 1
ATOM 779 C C . ASN A 1 99 ? 3.938 -14.948 -7.960 1.00 84.69 99 ASN A C 1
ATOM 781 O O . ASN A 1 99 ? 4.327 -14.524 -9.047 1.00 84.69 99 ASN A O 1
ATOM 785 N N . TYR A 1 100 ? 2.801 -14.529 -7.395 1.00 89.56 100 TYR A N 1
ATOM 786 C CA . TYR A 1 100 ? 1.928 -13.546 -8.033 1.00 89.56 100 TYR A CA 1
ATOM 787 C C . TYR A 1 100 ? 2.655 -12.222 -8.297 1.00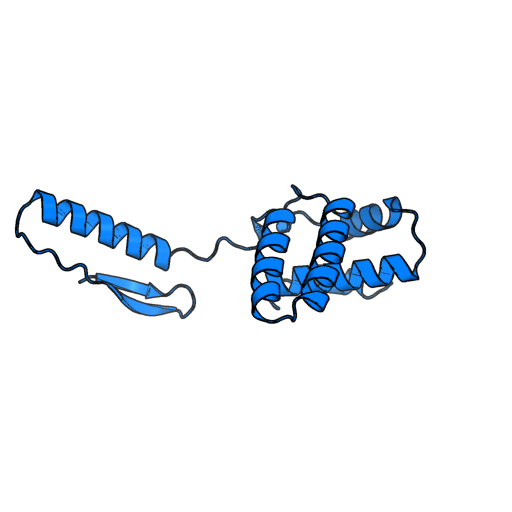 89.56 100 TYR A C 1
ATOM 789 O O . TYR A 1 100 ? 2.553 -11.671 -9.394 1.00 89.56 100 TYR A O 1
ATOM 797 N N . LEU A 1 101 ? 3.425 -11.716 -7.326 1.00 90.31 101 LEU A N 1
ATOM 798 C CA . LEU A 1 101 ? 4.217 -10.494 -7.511 1.00 90.31 101 LEU A CA 1
ATOM 799 C C . LEU A 1 101 ? 5.276 -10.661 -8.603 1.00 90.31 101 LEU A C 1
ATOM 801 O O . LEU A 1 101 ? 5.413 -9.781 -9.453 1.00 90.31 101 LEU A O 1
ATOM 805 N N . ARG A 1 102 ? 5.993 -11.790 -8.616 1.00 88.06 102 ARG A N 1
ATOM 806 C CA . ARG A 1 102 ? 7.007 -12.095 -9.636 1.00 88.06 102 ARG A CA 1
ATOM 807 C C . ARG A 1 102 ? 6.402 -12.112 -11.037 1.00 88.06 102 ARG A C 1
ATOM 809 O O . ARG A 1 102 ? 6.928 -11.462 -11.935 1.00 88.06 102 ARG A O 1
ATOM 816 N N . GLU A 1 103 ? 5.288 -12.812 -11.218 1.00 92.06 103 GLU A N 1
ATOM 817 C CA . GLU A 1 103 ? 4.586 -12.873 -12.501 1.00 92.06 103 GLU A CA 1
ATOM 818 C C . GLU A 1 103 ? 4.024 -11.509 -12.906 1.00 92.06 103 GLU A C 1
ATOM 820 O O . GLU A 1 103 ? 4.141 -11.116 -14.063 1.00 92.06 103 GLU A O 1
ATOM 825 N N . SER A 1 104 ? 3.477 -10.748 -11.956 1.00 93.06 104 SER A N 1
ATOM 826 C CA . SER A 1 104 ? 2.977 -9.389 -12.200 1.00 93.06 104 SER A CA 1
ATOM 827 C C . SER A 1 104 ? 4.080 -8.458 -12.699 1.00 93.06 104 SER A C 1
ATOM 829 O O . SER A 1 104 ? 3.880 -7.736 -13.673 1.00 93.06 104 SER A O 1
ATOM 831 N N . LEU A 1 105 ? 5.265 -8.517 -12.086 1.00 91.88 105 LEU A N 1
ATOM 832 C CA . LEU A 1 105 ? 6.445 -7.773 -12.523 1.00 91.88 105 LEU A CA 1
ATOM 833 C C . LEU A 1 105 ? 6.936 -8.242 -13.900 1.00 91.88 105 LEU A C 1
ATOM 835 O O . LEU A 1 105 ? 7.182 -7.408 -14.771 1.00 91.88 105 LEU A O 1
ATOM 839 N N . ALA A 1 106 ? 7.020 -9.555 -14.128 1.00 91.69 106 ALA A N 1
ATOM 840 C CA . ALA A 1 106 ? 7.456 -10.126 -15.402 1.00 91.69 106 ALA A CA 1
ATOM 841 C C . ALA A 1 106 ? 6.530 -9.735 -16.570 1.00 91.69 106 ALA A C 1
ATOM 843 O O . ALA A 1 106 ? 7.016 -9.368 -17.640 1.00 91.69 106 ALA A O 1
ATOM 844 N N . ARG A 1 107 ? 5.206 -9.706 -16.350 1.00 94.81 107 ARG A N 1
ATOM 845 C CA . ARG A 1 107 ? 4.208 -9.282 -17.354 1.00 94.81 107 ARG A CA 1
ATOM 846 C C . ARG A 1 107 ? 4.396 -7.847 -17.849 1.00 94.81 107 ARG A C 1
ATOM 848 O O . ARG A 1 107 ? 3.885 -7.506 -18.910 1.00 94.81 107 ARG A O 1
ATOM 855 N N . THR A 1 108 ? 5.121 -6.998 -17.119 1.00 93.38 108 THR A N 1
ATOM 856 C CA . THR A 1 108 ? 5.389 -5.622 -17.567 1.00 93.38 108 THR A CA 1
ATOM 857 C C . THR A 1 108 ? 6.343 -5.552 -18.763 1.00 93.38 108 THR A C 1
ATOM 859 O O . THR A 1 108 ? 6.372 -4.526 -19.447 1.00 93.38 108 THR A O 1
ATOM 862 N N . GLY A 1 109 ? 7.151 -6.599 -18.994 1.00 92.94 109 GLY A N 1
ATOM 863 C CA . GLY A 1 109 ? 8.180 -6.630 -20.039 1.00 92.94 109 GLY A CA 1
ATOM 864 C C . GLY A 1 109 ? 9.275 -5.566 -19.875 1.00 92.94 109 GLY A C 1
ATOM 865 O O . GLY A 1 109 ? 9.961 -5.233 -20.839 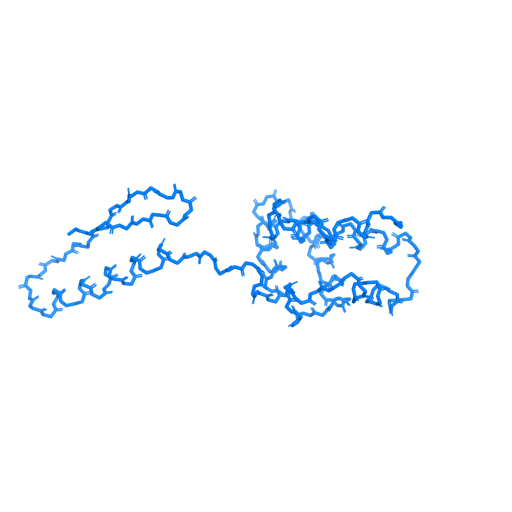1.00 92.94 109 GLY A O 1
ATOM 866 N N . LYS A 1 110 ? 9.414 -4.965 -18.686 1.00 93.50 110 LYS A N 1
ATOM 867 C CA . LYS A 1 110 ? 10.376 -3.887 -18.420 1.00 93.50 110 LYS A CA 1
ATOM 868 C C . LYS A 1 110 ? 11.725 -4.433 -17.948 1.00 93.50 110 LYS A C 1
ATOM 870 O O . LYS A 1 110 ? 11.805 -5.502 -17.355 1.00 93.50 110 LYS A O 1
ATOM 875 N N . GLY A 1 111 ? 12.787 -3.660 -18.182 1.00 92.88 111 GLY A N 1
ATOM 876 C CA . GLY A 1 111 ? 14.147 -4.014 -17.767 1.00 92.88 111 GLY A CA 1
ATOM 877 C C . GLY A 1 111 ? 14.373 -3.956 -16.249 1.00 92.88 111 GLY A C 1
ATOM 878 O O . GLY A 1 111 ? 13.623 -3.307 -15.513 1.00 92.88 111 GLY A O 1
ATOM 879 N N . GLY A 1 112 ? 15.458 -4.586 -15.786 1.00 88.31 112 GLY A N 1
ATOM 880 C CA . GLY A 1 112 ? 15.755 -4.786 -14.359 1.00 88.31 112 GLY A CA 1
ATOM 881 C C . GLY A 1 112 ? 15.767 -3.509 -13.509 1.00 88.31 112 GLY A C 1
ATOM 882 O O . GLY A 1 112 ? 15.207 -3.500 -12.418 1.00 88.31 112 GLY A O 1
ATOM 883 N N . GLY A 1 113 ? 16.299 -2.394 -14.023 1.00 89.94 113 GLY A N 1
ATOM 884 C CA . GLY A 1 113 ? 16.302 -1.118 -13.292 1.00 89.94 113 GLY A CA 1
ATOM 885 C C . GLY A 1 113 ? 14.895 -0.597 -12.966 1.00 89.94 113 GLY A C 1
ATOM 886 O O . GLY A 1 113 ? 14.644 -0.112 -11.863 1.00 89.94 113 GLY A O 1
ATOM 887 N N . TYR A 1 114 ? 13.944 -0.746 -13.890 1.00 90.50 114 TYR A N 1
ATOM 888 C CA . TYR A 1 114 ? 12.547 -0.388 -13.643 1.00 90.50 114 TYR A CA 1
ATOM 889 C C . TYR A 1 114 ? 11.907 -1.337 -12.622 1.00 90.50 114 TYR A C 1
ATOM 891 O O . TYR A 1 114 ? 11.261 -0.883 -11.676 1.00 90.50 114 TYR A O 1
ATOM 899 N N . LEU A 1 115 ? 12.125 -2.647 -12.785 1.00 91.50 115 LEU A N 1
ATOM 900 C CA . LEU A 1 115 ? 11.567 -3.668 -11.896 1.00 91.50 115 LEU A CA 1
ATOM 901 C C . LEU A 1 115 ? 12.064 -3.510 -10.455 1.00 91.50 115 LEU A C 1
ATOM 903 O O . LEU A 1 115 ? 11.268 -3.626 -9.527 1.00 91.50 115 LEU A O 1
ATOM 907 N N . ASN A 1 116 ? 13.336 -3.158 -10.260 1.00 89.81 116 ASN A N 1
ATOM 908 C CA . ASN A 1 116 ? 13.916 -2.922 -8.937 1.00 89.81 116 ASN A CA 1
ATOM 909 C C . ASN A 1 116 ? 13.285 -1.714 -8.238 1.00 89.81 116 ASN A C 1
ATOM 9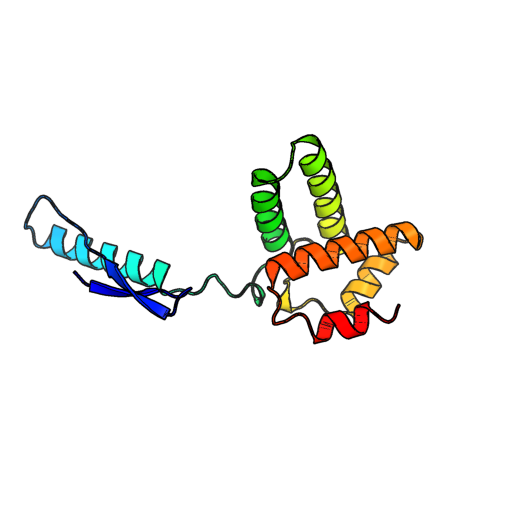11 O O . ASN A 1 116 ? 12.929 -1.790 -7.060 1.00 89.81 116 ASN A O 1
ATOM 915 N N . ASN A 1 117 ? 13.075 -0.617 -8.970 1.00 90.06 117 ASN A N 1
ATOM 916 C CA . ASN A 1 117 ? 12.389 0.559 -8.436 1.00 90.06 117 ASN A CA 1
ATOM 917 C C . ASN A 1 117 ? 10.941 0.240 -8.049 1.00 90.06 117 ASN A C 1
ATOM 919 O O . ASN A 1 117 ? 10.485 0.606 -6.963 1.00 90.06 117 ASN A O 1
ATOM 923 N N . LEU A 1 118 ? 10.226 -0.483 -8.914 1.00 91.44 118 LEU A N 1
ATOM 924 C CA . LEU A 1 118 ? 8.849 -0.881 -8.651 1.00 91.44 118 LEU A CA 1
ATOM 925 C C . LEU A 1 118 ? 8.757 -1.827 -7.445 1.00 91.44 118 LEU A C 1
ATOM 927 O O . LEU A 1 118 ? 7.923 -1.617 -6.567 1.00 91.44 118 LEU A O 1
ATOM 931 N N . ARG A 1 119 ? 9.657 -2.810 -7.349 1.00 89.50 119 ARG A N 1
ATOM 932 C CA . ARG A 1 119 ? 9.767 -3.730 -6.208 1.00 89.50 119 ARG A CA 1
ATOM 933 C C . ARG A 1 119 ? 9.995 -2.985 -4.898 1.00 89.50 119 ARG A C 1
ATOM 935 O O . ARG A 1 119 ? 9.278 -3.231 -3.931 1.00 89.50 119 ARG A O 1
ATOM 942 N N . SER A 1 120 ? 10.956 -2.062 -4.873 1.00 88.75 120 SER A N 1
ATOM 943 C CA . SER A 1 120 ? 11.249 -1.239 -3.694 1.00 88.75 120 SER A CA 1
ATOM 944 C C . SER A 1 120 ? 10.012 -0.454 -3.248 1.00 88.75 120 SER A C 1
ATOM 946 O O . SER A 1 120 ? 9.646 -0.471 -2.072 1.00 88.75 120 SER A O 1
ATOM 948 N N . ARG A 1 121 ? 9.280 0.139 -4.199 1.00 90.50 121 ARG A N 1
ATOM 949 C CA . ARG A 1 121 ? 8.044 0.871 -3.903 1.00 90.50 121 ARG A CA 1
ATOM 950 C C . ARG A 1 121 ? 6.943 -0.029 -3.340 1.00 90.50 121 ARG A C 1
ATOM 952 O O . ARG A 1 121 ? 6.304 0.363 -2.364 1.00 90.50 121 ARG A O 1
ATOM 959 N N . ILE A 1 122 ? 6.736 -1.212 -3.921 1.00 91.25 122 ILE A N 1
ATOM 960 C CA . ILE A 1 122 ? 5.782 -2.211 -3.411 1.00 91.25 122 ILE A CA 1
ATOM 961 C C . ILE A 1 122 ? 6.133 -2.546 -1.960 1.00 91.25 122 ILE A C 1
ATOM 963 O O . ILE A 1 122 ? 5.289 -2.424 -1.078 1.00 91.25 122 ILE A O 1
ATOM 967 N N . ILE A 1 123 ? 7.401 -2.858 -1.693 1.00 86.31 123 ILE A N 1
ATOM 968 C CA . ILE A 1 123 ? 7.908 -3.145 -0.348 1.00 86.31 123 ILE A CA 1
ATOM 969 C C . ILE A 1 123 ? 7.609 -2.001 0.629 1.00 86.31 123 ILE A C 1
ATOM 971 O O . ILE A 1 123 ? 7.119 -2.254 1.729 1.00 86.31 123 ILE A O 1
ATOM 975 N N . THR A 1 124 ? 7.866 -0.747 0.250 1.00 88.00 124 THR A N 1
ATOM 976 C CA . THR A 1 124 ? 7.594 0.418 1.106 1.00 88.00 124 THR A CA 1
ATOM 977 C C . THR A 1 124 ? 6.111 0.548 1.455 1.00 88.00 124 THR A C 1
ATOM 979 O O . THR A 1 124 ? 5.785 0.732 2.626 1.00 88.00 124 THR A O 1
ATOM 982 N N . ILE A 1 125 ? 5.217 0.442 0.468 1.00 90.00 125 ILE A N 1
ATOM 983 C CA . ILE A 1 125 ? 3.763 0.580 0.672 1.00 90.00 125 ILE A CA 1
ATOM 984 C C . ILE A 1 125 ? 3.247 -0.537 1.586 1.00 90.00 125 ILE A C 1
ATOM 986 O O . ILE A 1 125 ? 2.505 -0.284 2.533 1.00 90.00 125 ILE A O 1
ATOM 990 N N . PHE A 1 126 ? 3.676 -1.772 1.329 1.00 86.12 126 PHE A N 1
ATOM 991 C CA . PHE A 1 126 ? 3.230 -2.950 2.068 1.00 86.12 126 PHE A CA 1
ATOM 992 C C . PHE A 1 126 ? 3.748 -2.950 3.509 1.00 86.12 126 PHE A C 1
ATOM 994 O O . PHE A 1 126 ? 2.993 -3.287 4.418 1.00 86.12 126 PHE A O 1
ATOM 1001 N N . ARG A 1 127 ? 4.989 -2.497 3.744 1.00 81.38 127 ARG A N 1
ATOM 1002 C CA . ARG A 1 127 ? 5.526 -2.275 5.102 1.00 81.38 127 ARG A CA 1
ATOM 1003 C C . ARG A 1 127 ? 4.759 -1.204 5.860 1.00 81.38 127 ARG A C 1
ATOM 1005 O O . ARG A 1 127 ? 4.497 -1.374 7.044 1.00 81.38 127 ARG A O 1
ATOM 1012 N N . TRP A 1 128 ? 4.420 -0.108 5.183 1.00 87.00 128 TRP A N 1
ATOM 1013 C CA . TRP A 1 128 ? 3.638 0.964 5.791 1.00 87.00 128 TRP A CA 1
ATOM 1014 C C . TRP A 1 128 ? 2.249 0.469 6.209 1.00 87.00 128 TRP A C 1
ATOM 1016 O O . TRP A 1 128 ? 1.801 0.777 7.308 1.00 87.00 128 TRP A O 1
ATOM 1026 N N . GLY A 1 129 ? 1.602 -0.336 5.360 1.00 79.75 129 GLY A N 1
ATOM 1027 C CA . GLY A 1 129 ? 0.294 -0.919 5.639 1.00 79.75 129 GLY A CA 1
ATOM 1028 C C . GLY A 1 129 ? 0.317 -1.983 6.726 1.00 79.75 129 GLY A C 1
ATOM 1029 O O . GLY A 1 129 ? -0.370 -1.857 7.722 1.00 79.75 129 GLY A O 1
ATOM 1030 N N . MET A 1 130 ? 1.082 -3.057 6.555 1.00 70.44 130 MET A N 1
ATOM 1031 C CA . MET A 1 130 ? 0.963 -4.247 7.412 1.00 70.44 130 MET A CA 1
ATOM 1032 C C . MET A 1 130 ? 1.702 -4.135 8.756 1.00 70.44 130 MET A C 1
ATOM 1034 O O . MET A 1 130 ? 1.640 -5.056 9.570 1.00 70.44 130 MET A O 1
ATOM 1038 N N . GLY A 1 131 ? 2.416 -3.032 8.999 1.00 62.41 131 GLY A N 1
ATOM 1039 C CA . GLY A 1 131 ? 3.309 -2.895 10.146 1.00 62.41 131 GLY A CA 1
ATOM 1040 C C . GLY A 1 131 ? 4.516 -3.846 10.080 1.00 62.41 131 GLY A C 1
ATOM 1041 O O . GLY A 1 131 ? 4.649 -4.697 9.198 1.00 62.41 131 GLY A O 1
ATOM 1042 N N . ALA A 1 132 ? 5.438 -3.707 11.035 1.00 42.53 132 ALA A N 1
ATOM 1043 C CA . ALA A 1 132 ? 6.695 -4.463 11.065 1.00 42.53 132 ALA A CA 1
ATOM 1044 C C . ALA A 1 132 ? 6.531 -5.981 11.332 1.00 42.53 132 ALA A C 1
ATOM 1046 O O . ALA A 1 132 ? 7.492 -6.727 11.165 1.00 42.53 132 ALA A O 1
ATOM 1047 N N . PHE A 1 133 ? 5.339 -6.456 11.721 1.00 38.91 133 PHE A N 1
ATOM 1048 C CA . PHE A 1 133 ? 5.168 -7.776 12.344 1.00 38.91 133 PHE A CA 1
ATOM 1049 C C . PHE A 1 133 ? 4.871 -8.930 11.367 1.00 38.91 133 PHE A C 1
ATOM 1051 O O . PHE A 1 133 ? 5.324 -10.043 11.601 1.00 38.91 133 PHE A O 1
ATOM 1058 N N . ASN A 1 134 ? 4.200 -8.691 10.231 1.00 43.94 134 ASN A N 1
ATOM 1059 C CA . ASN A 1 134 ? 3.820 -9.771 9.291 1.00 43.94 134 ASN A CA 1
ATOM 1060 C C . ASN A 1 134 ? 4.694 -9.847 8.025 1.00 43.94 134 ASN A C 1
ATOM 1062 O O . ASN A 1 134 ? 4.367 -10.466 7.016 1.00 43.94 134 ASN A O 1
ATOM 1066 N N . SER A 1 135 ? 5.842 -9.179 8.084 1.00 48.28 135 SER A N 1
ATOM 1067 C CA . SER A 1 135 ? 6.785 -9.051 6.979 1.00 48.28 135 SER A CA 1
ATOM 1068 C C . SER A 1 135 ? 7.604 -10.340 6.749 1.00 48.28 135 SER A C 1
ATOM 1070 O O . SER A 1 135 ? 8.001 -10.656 5.633 1.00 48.28 135 SER A O 1
ATOM 1072 N N . PHE A 1 136 ? 7.850 -11.152 7.770 1.00 45.53 136 PHE A N 1
ATOM 1073 C CA . PHE A 1 136 ? 8.964 -12.106 7.728 1.00 45.53 136 PHE A CA 1
ATOM 1074 C C . PHE A 1 136 ? 8.953 -13.107 6.546 1.00 45.53 136 PHE A C 1
ATOM 1076 O O . PHE A 1 136 ? 10.001 -13.365 5.958 1.00 45.53 136 PHE A O 1
ATOM 1083 N N . LEU A 1 137 ? 7.786 -13.597 6.111 1.00 44.38 137 LEU A N 1
ATOM 1084 C CA . LEU A 1 137 ? 7.696 -14.638 5.071 1.00 44.38 137 LEU A CA 1
ATOM 1085 C C . LEU A 1 137 ? 7.702 -14.107 3.625 1.00 44.38 137 LEU A C 1
ATOM 1087 O O . LEU A 1 137 ? 8.299 -14.729 2.748 1.00 44.38 137 LEU A O 1
ATOM 1091 N N . VAL A 1 138 ? 7.116 -12.935 3.359 1.00 52.25 138 VAL A N 1
ATOM 1092 C CA . VAL A 1 138 ? 7.179 -12.301 2.022 1.00 52.25 138 VAL A CA 1
ATOM 1093 C C . VAL A 1 138 ? 8.563 -11.675 1.784 1.00 52.25 138 VAL A C 1
ATOM 1095 O O . VAL A 1 138 ? 9.043 -11.614 0.650 1.00 52.25 138 VAL A O 1
ATOM 1098 N N . PHE A 1 139 ? 9.240 -11.256 2.859 1.00 53.66 139 PHE A N 1
ATOM 1099 C CA . PHE A 1 139 ? 10.533 -10.575 2.803 1.00 53.66 139 PHE A CA 1
ATOM 1100 C C . PHE A 1 139 ? 11.729 -11.489 2.519 1.00 53.66 139 PHE A C 1
ATOM 1102 O O . PHE A 1 139 ? 12.600 -11.086 1.750 1.00 53.66 139 PHE A O 1
ATOM 1109 N N . ILE A 1 140 ? 11.770 -12.710 3.062 1.00 53.81 140 ILE A N 1
ATOM 1110 C CA . ILE A 1 140 ? 12.893 -13.638 2.822 1.00 53.81 140 ILE A CA 1
ATOM 1111 C C . ILE A 1 140 ? 12.946 -14.080 1.350 1.00 53.81 140 ILE A C 1
ATOM 1113 O O . ILE A 1 140 ? 14.026 -14.218 0.780 1.00 53.81 140 ILE A O 1
ATOM 1117 N N . TRP A 1 141 ? 11.799 -14.223 0.682 1.00 51.22 141 TRP A N 1
ATOM 1118 C CA . TRP A 1 141 ? 11.775 -14.625 -0.727 1.00 51.22 141 TRP A CA 1
ATOM 1119 C C . TRP A 1 141 ? 12.051 -13.456 -1.689 1.00 51.22 141 TRP A C 1
ATOM 1121 O O . TRP A 1 141 ? 12.693 -13.639 -2.720 1.00 51.22 141 TRP A O 1
ATOM 1131 N N . LEU A 1 142 ? 11.638 -12.227 -1.343 1.00 49.62 142 LEU A N 1
ATOM 1132 C CA . LEU A 1 142 ? 11.927 -11.031 -2.146 1.00 49.62 142 LEU A CA 1
ATOM 1133 C C . LEU A 1 142 ? 13.333 -10.431 -1.919 1.00 49.62 142 LEU A C 1
ATOM 1135 O O . LEU A 1 142 ? 13.678 -9.464 -2.586 1.00 49.62 142 LEU A O 1
ATOM 1139 N N . ALA A 1 143 ? 14.141 -10.942 -0.996 1.00 46.59 143 ALA A N 1
ATOM 1140 C CA . ALA A 1 143 ? 15.509 -10.454 -0.785 1.00 46.59 143 ALA A CA 1
ATOM 1141 C C . ALA A 1 143 ? 16.577 -11.277 -1.533 1.00 46.59 143 ALA A C 1
ATOM 1143 O O . ALA A 1 143 ? 17.694 -10.804 -1.697 1.00 46.59 143 ALA A O 1
ATOM 1144 N N . ASN A 1 144 ? 16.239 -12.480 -2.010 1.00 43.09 144 ASN A N 1
ATOM 1145 C CA . ASN A 1 144 ? 17.171 -13.416 -2.658 1.00 43.09 144 ASN A CA 1
ATOM 1146 C C . ASN A 1 144 ? 17.171 -13.329 -4.203 1.00 43.09 144 ASN A C 1
ATOM 1148 O O . ASN A 1 144 ? 17.414 -14.325 -4.881 1.00 43.09 144 ASN A O 1
ATOM 1152 N N . TRP A 1 145 ? 16.865 -12.148 -4.751 1.00 47.53 145 TRP A N 1
ATOM 1153 C CA . TRP A 1 145 ? 16.953 -11.796 -6.178 1.00 47.53 145 TRP A CA 1
ATOM 1154 C C . TRP A 1 145 ? 17.479 -10.376 -6.314 1.00 47.53 145 TRP A C 1
ATOM 1156 O O . TRP A 1 145 ? 16.800 -9.492 -5.733 1.00 47.53 145 TRP A O 1
#

Sequence (145 aa):
MEQYEDYMTGKQKRVSVTLDKKTAAAKKIAAETLMRMIEERQTAPPEISAISVNDLISKYLASQKMVLKPSTYNSVFYQCNTVLRVIGKDIRVDRITANYLRESLARTGKGGGYLNNLRSRIITIFRWGMGAFNSFLVFIWLANW

Organism: NCBI:txid2838494

Secondary structure (DSSP, 8-state):
-EEEE-TTT--EEEE----S---HHHHHHHHHHHHHHHHHHHS-S--GGGSBHHHHHHHHHHHHHHHS-HHHHHHHHHHHHHHHHHH-TT-BGGG--HHHHHHHHHTT---HHHHHHHHHHHHHHHHHHHTTTS-HHHHHHHS--